Protein AF-A0A811Z6U3-F1 (afdb_monomer_lite)

Organism: Nyctereutes procyonoides (NCBI:txid34880)

InterPro domains:
  IP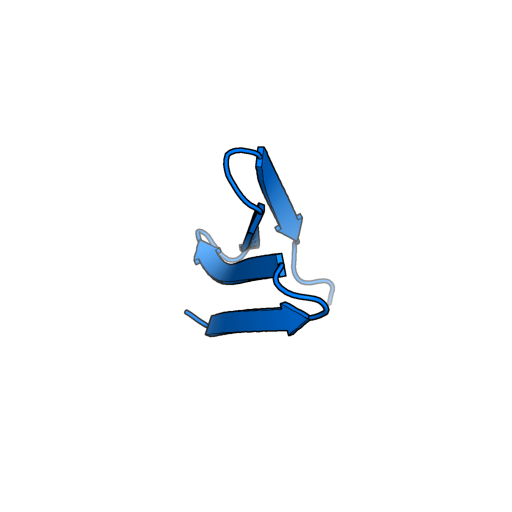R012674 Calycin [G3DSA:2.40.128.20] (1-43)
  IPR012674 Calycin [SSF50814] (2-42)

Structure (mmCIF, N/CA/C/O backbone):
data_AF-A0A811Z6U3-F1
#
_entry.id   AF-A0A811Z6U3-F1
#
loop_
_atom_site.group_PDB
_atom_site.id
_atom_site.type_symbol
_atom_site.label_atom_id
_atom_site.label_alt_id
_atom_site.label_comp_id
_atom_site.label_asym_id
_atom_site.label_entity_id
_atom_site.label_seq_id
_atom_site.pdbx_PDB_ins_code
_atom_site.Cartn_x
_atom_site.Cartn_y
_atom_site.Cartn_z
_atom_site.occupancy
_atom_site.B_iso_or_equiv
_atom_site.auth_seq_id
_atom_site.auth_comp_id
_atom_site.auth_asym_id
_atom_site.auth_atom_id
_atom_site.pdbx_PDB_model_num
ATOM 1 N N . MET A 1 1 ? 2.055 4.140 12.372 1.00 86.25 1 MET A N 1
ATOM 2 C CA . MET A 1 1 ? 2.194 4.164 10.901 1.00 86.25 1 MET A CA 1
ATOM 3 C C . MET A 1 1 ? 3.137 3.042 10.512 1.00 86.25 1 MET A C 1
ATOM 5 O O . MET A 1 1 ? 4.183 2.927 11.134 1.00 86.25 1 MET A O 1
ATOM 9 N N . LEU A 1 2 ? 2.743 2.193 9.566 1.00 97.69 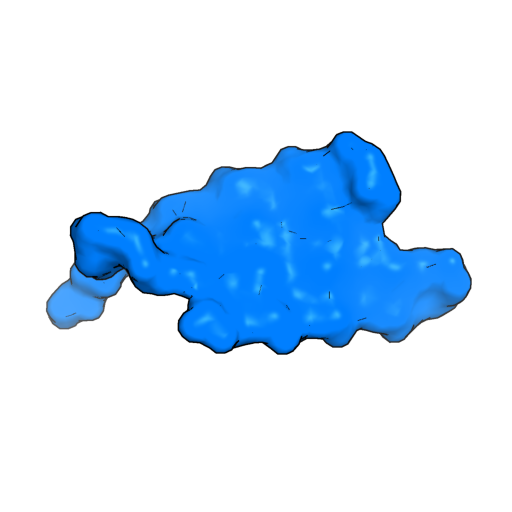2 LEU A N 1
ATOM 10 C CA . LEU A 1 2 ? 3.569 1.107 9.036 1.00 97.69 2 LEU A CA 1
ATOM 11 C C . LEU A 1 2 ? 3.873 1.401 7.570 1.00 97.69 2 LEU A C 1
ATOM 13 O O . LEU A 1 2 ? 2.953 1.691 6.807 1.00 97.69 2 LEU A O 1
ATOM 17 N N . VAL A 1 3 ? 5.139 1.285 7.186 1.00 98.19 3 VAL A N 1
ATOM 18 C CA . VAL A 1 3 ? 5.590 1.445 5.802 1.00 98.19 3 VAL A CA 1
ATOM 19 C C . VAL A 1 3 ? 6.181 0.123 5.343 1.00 98.19 3 VAL A C 1
ATOM 21 O O . VAL A 1 3 ? 7.000 -0.472 6.039 1.00 98.19 3 VAL A O 1
ATOM 2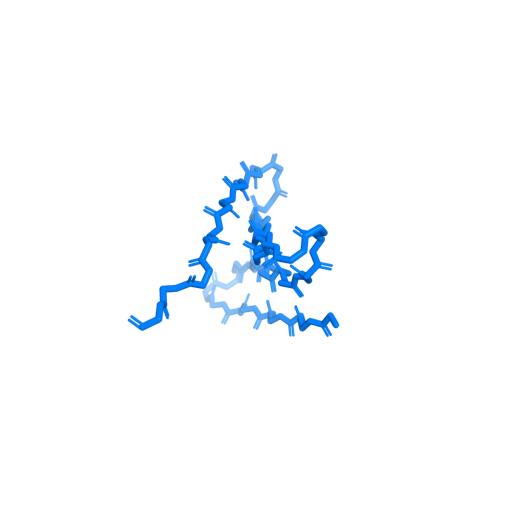4 N N . GLN A 1 4 ? 5.731 -0.347 4.188 1.00 98.50 4 GLN A N 1
ATOM 25 C CA . GLN A 1 4 ? 6.236 -1.543 3.537 1.00 98.50 4 GLN A CA 1
ATOM 26 C C . GLN A 1 4 ? 6.763 -1.159 2.159 1.00 98.50 4 GLN A C 1
ATOM 28 O O . GLN A 1 4 ? 5.990 -0.744 1.298 1.00 98.50 4 GLN A O 1
ATOM 33 N N . HIS A 1 5 ? 8.064 -1.337 1.964 1.00 98.31 5 HIS A N 1
ATOM 34 C CA . HIS A 1 5 ? 8.724 -1.183 0.673 1.00 98.31 5 HIS A CA 1
ATOM 35 C C . HIS A 1 5 ? 8.823 -2.541 -0.021 1.00 98.31 5 HIS A C 1
ATOM 37 O O . HIS A 1 5 ? 9.059 -3.560 0.634 1.00 98.31 5 HIS A O 1
ATOM 43 N N . GLN A 1 6 ? 8.590 -2.566 -1.326 1.00 98.50 6 GLN A N 1
ATOM 44 C CA . GLN A 1 6 ? 8.660 -3.763 -2.155 1.00 98.50 6 GLN A CA 1
ATOM 45 C C . GLN A 1 6 ? 9.545 -3.471 -3.362 1.00 98.50 6 GLN A C 1
ATOM 47 O O . GLN A 1 6 ? 9.308 -2.487 -4.054 1.00 98.50 6 GLN A O 1
ATOM 52 N N . GLU A 1 7 ? 10.501 -4.355 -3.644 1.00 98.12 7 GLU A N 1
ATOM 53 C CA . GLU A 1 7 ? 11.391 -4.268 -4.805 1.00 98.12 7 GLU A CA 1
ATOM 54 C C . GLU A 1 7 ? 11.426 -5.612 -5.533 1.00 98.12 7 GLU A C 1
ATOM 56 O O . GLU A 1 7 ? 11.586 -6.661 -4.903 1.00 98.12 7 GLU A O 1
ATOM 61 N N . TRP A 1 8 ? 11.244 -5.592 -6.853 1.00 98.19 8 TRP A N 1
ATOM 62 C CA . TRP A 1 8 ? 11.322 -6.783 -7.703 1.00 98.19 8 TRP A CA 1
ATOM 63 C C . TRP A 1 8 ? 11.561 -6.392 -9.162 1.00 98.19 8 TRP A C 1
ATOM 65 O O . TRP A 1 8 ? 10.982 -5.424 -9.640 1.00 98.19 8 TRP A O 1
ATOM 75 N N . ASP A 1 9 ? 12.395 -7.138 -9.891 1.00 97.38 9 ASP A N 1
ATOM 76 C CA . ASP A 1 9 ? 12.632 -6.957 -11.337 1.00 97.38 9 ASP A CA 1
ATOM 77 C C . ASP A 1 9 ? 12.884 -5.495 -11.777 1.00 97.38 9 ASP A C 1
ATOM 79 O O . ASP A 1 9 ? 12.390 -5.044 -12.812 1.00 97.38 9 ASP A O 1
ATOM 83 N N . GLY A 1 10 ? 13.617 -4.724 -10.964 1.00 97.69 10 GLY A N 1
ATOM 84 C CA . GLY A 1 10 ? 13.894 -3.302 -11.218 1.00 97.69 10 GLY A CA 1
ATOM 85 C C . GLY A 1 10 ? 12.695 -2.362 -11.028 1.00 97.69 10 GLY A C 1
ATOM 86 O O . GLY A 1 10 ? 12.756 -1.203 -11.428 1.00 97.69 10 GLY A O 1
ATOM 87 N N . LYS A 1 11 ? 11.602 -2.852 -10.441 1.00 97.62 11 LYS A N 1
ATOM 88 C CA . LYS A 1 11 ? 10.414 -2.092 -10.049 1.00 97.62 11 LYS A CA 1
ATOM 89 C C . LYS A 1 11 ? 10.373 -1.939 -8.537 1.00 97.62 11 LYS A C 1
ATOM 91 O O . LYS A 1 11 ? 10.864 -2.795 -7.802 1.00 97.62 11 LYS A O 1
ATOM 96 N N . GLU A 1 12 ? 9.699 -0.887 -8.094 1.00 98.12 12 GLU A N 1
ATOM 97 C CA . GLU A 1 12 ? 9.428 -0.638 -6.686 1.00 98.12 12 GLU A CA 1
ATOM 98 C C . GLU A 1 12 ? 7.970 -0.238 -6.450 1.00 98.12 12 GLU A C 1
ATOM 100 O O . GLU A 1 12 ? 7.291 0.288 -7.338 1.00 98.12 12 GLU A O 1
ATOM 105 N N . SER A 1 13 ? 7.483 -0.493 -5.239 1.00 98.44 13 SER A N 1
ATOM 106 C CA . SER A 1 13 ? 6.192 -0.008 -4.759 1.00 98.44 13 SER A CA 1
ATOM 107 C C . SER A 1 13 ? 6.249 0.214 -3.253 1.00 98.44 13 SER A C 1
ATOM 109 O O . SER A 1 13 ? 6.828 -0.581 -2.514 1.00 98.44 13 SER A O 1
ATOM 111 N N . THR A 1 14 ? 5.582 1.264 -2.781 1.00 98.56 14 THR A N 1
ATOM 112 C CA . THR A 1 14 ? 5.435 1.558 -1.351 1.00 98.56 14 THR A CA 1
ATOM 113 C C . THR A 1 14 ? 3.993 1.350 -0.914 1.00 98.56 14 THR A C 1
ATOM 115 O O . THR A 1 14 ? 3.068 1.837 -1.562 1.00 98.56 14 THR A O 1
ATOM 118 N N . ILE A 1 15 ? 3.795 0.656 0.207 1.00 98.62 15 ILE A N 1
ATOM 119 C CA . ILE A 1 15 ? 2.498 0.518 0.874 1.00 98.62 15 ILE A CA 1
ATOM 120 C C . ILE A 1 15 ? 2.586 1.131 2.270 1.00 98.62 15 ILE A C 1
ATOM 122 O O . ILE A 1 15 ? 3.275 0.616 3.153 1.00 98.62 15 ILE A O 1
ATOM 126 N N . THR A 1 16 ? 1.827 2.195 2.490 1.00 98.50 16 THR A N 1
ATOM 127 C CA . THR A 1 16 ? 1.716 2.895 3.769 1.00 98.50 16 THR A CA 1
ATOM 128 C C . THR A 1 16 ? 0.396 2.547 4.435 1.00 98.50 16 THR A C 1
ATOM 130 O O . THR A 1 16 ? -0.651 2.520 3.796 1.00 98.50 16 THR A O 1
ATOM 133 N N . ARG A 1 17 ? 0.433 2.274 5.739 1.00 98.56 17 ARG A N 1
ATOM 134 C CA . ARG A 1 17 ? -0.749 1.990 6.557 1.00 98.56 17 ARG A CA 1
ATOM 135 C C . ARG A 1 17 ? -0.764 2.907 7.770 1.00 98.56 17 ARG A C 1
ATOM 137 O O . ARG A 1 17 ? 0.195 2.943 8.552 1.00 98.56 17 ARG A O 1
ATOM 144 N N . LYS A 1 18 ? -1.863 3.626 7.953 1.00 97.62 18 LYS A N 1
ATOM 145 C CA . LYS A 1 18 ? -2.085 4.535 9.080 1.00 97.62 18 LYS A CA 1
ATOM 146 C C . LYS A 1 18 ? -3.489 4.340 9.643 1.00 97.62 18 LYS A C 1
ATOM 148 O O . LYS A 1 18 ? -4.399 3.945 8.923 1.00 97.62 18 LYS A O 1
ATOM 153 N N . LEU A 1 19 ? -3.630 4.567 10.945 1.00 97.62 19 LEU A N 1
ATOM 154 C CA . LEU A 1 19 ? -4.939 4.670 11.575 1.00 97.62 19 LEU A CA 1
ATOM 155 C C . LEU A 1 19 ? -5.350 6.139 11.538 1.00 97.62 19 LEU A C 1
ATOM 157 O O . LEU A 1 19 ? -4.623 6.977 12.066 1.00 97.62 19 LEU A O 1
ATOM 161 N N . GLU A 1 20 ? -6.487 6.426 10.918 1.00 96.25 20 GLU A N 1
ATOM 162 C CA . GLU A 1 20 ? -7.117 7.747 10.874 1.00 96.25 20 GLU A CA 1
ATOM 163 C C . GLU A 1 20 ? -8.587 7.566 11.245 1.00 96.25 20 GLU A C 1
ATOM 165 O O . GLU A 1 20 ? -9.261 6.696 10.696 1.00 96.25 20 GLU A O 1
ATOM 170 N N . ASP A 1 21 ? -9.059 8.322 12.239 1.00 94.94 21 ASP A N 1
ATOM 171 C CA . ASP A 1 21 ? -10.442 8.268 12.735 1.00 94.94 21 ASP A CA 1
ATOM 172 C C . ASP A 1 21 ? -10.944 6.846 13.061 1.00 94.94 21 ASP A C 1
ATOM 174 O O . ASP A 1 21 ? -12.087 6.478 12.794 1.00 94.94 21 ASP A O 1
ATOM 178 N N . GLY A 1 22 ? -10.063 6.003 13.612 1.00 94.88 22 GLY A N 1
ATOM 179 C CA . GLY A 1 22 ? -10.372 4.607 13.953 1.00 94.88 22 GLY A CA 1
ATOM 180 C C . GLY A 1 22 ? -10.440 3.647 12.757 1.00 94.88 22 GLY A C 1
ATOM 181 O O . GLY A 1 22 ? -10.613 2.444 12.957 1.00 94.88 22 GLY A O 1
ATOM 182 N N . LYS A 1 23 ? -10.249 4.139 11.530 1.00 97.25 23 LYS A N 1
ATOM 183 C CA . LYS A 1 23 ? -10.169 3.338 10.304 1.00 97.25 23 LYS A CA 1
ATOM 184 C C . LYS A 1 23 ? -8.718 3.105 9.910 1.00 97.25 23 LYS A C 1
ATOM 186 O O . LYS A 1 23 ? -7.845 3.938 10.148 1.00 97.25 23 LYS A O 1
ATOM 191 N N . LEU A 1 24 ? -8.449 1.969 9.278 1.00 98.00 24 LEU A N 1
ATOM 192 C CA . LEU A 1 24 ? -7.151 1.696 8.675 1.00 98.00 24 LEU A CA 1
ATOM 193 C C . LEU A 1 24 ? -7.149 2.238 7.244 1.00 98.00 24 LEU A C 1
ATOM 195 O O . LEU A 1 24 ? -7.787 1.670 6.356 1.00 98.00 24 LEU A O 1
ATOM 199 N N . VAL A 1 25 ? -6.410 3.321 7.028 1.00 98.31 25 VAL A N 1
ATOM 200 C CA . VAL A 1 25 ? -6.165 3.896 5.706 1.00 98.31 25 VAL A CA 1
ATOM 201 C C . VAL A 1 25 ? -4.882 3.293 5.148 1.00 98.31 25 VAL A C 1
ATOM 203 O O . VAL A 1 25 ? -3.822 3.330 5.783 1.00 98.31 25 VAL A O 1
ATOM 206 N N . VAL A 1 26 ? -4.997 2.696 3.967 1.00 98.56 26 VAL A N 1
ATOM 207 C CA . VAL A 1 26 ? -3.899 2.065 3.238 1.00 98.56 26 VAL A CA 1
ATOM 208 C C . VAL A 1 26 ? -3.692 2.805 1.929 1.00 98.56 26 VAL A C 1
ATOM 210 O O . VAL A 1 26 ? -4.619 2.921 1.128 1.00 98.56 26 VAL A O 1
ATOM 213 N N . GLU A 1 27 ? -2.471 3.267 1.710 1.00 98.50 27 GLU A N 1
ATOM 214 C CA . GLU A 1 27 ? -2.048 3.948 0.491 1.00 98.50 27 GLU A CA 1
ATOM 215 C C . GLU A 1 27 ? -0.968 3.114 -0.194 1.00 98.50 27 GLU A C 1
ATOM 217 O O . GLU A 1 27 ? 0.034 2.766 0.429 1.00 98.50 27 GLU A O 1
ATOM 222 N N . CYS A 1 28 ? -1.174 2.785 -1.467 1.00 98.44 28 CYS A N 1
ATOM 223 C CA . CYS A 1 28 ? -0.187 2.112 -2.304 1.00 98.44 28 CYS A CA 1
ATOM 224 C C . CYS A 1 28 ? 0.272 3.065 -3.408 1.00 98.44 28 CYS A C 1
ATOM 226 O O . CYS A 1 28 ? -0.567 3.667 -4.083 1.00 98.44 28 CYS A O 1
ATOM 228 N N . VAL A 1 29 ? 1.582 3.165 -3.615 1.00 98.25 29 VAL A N 1
ATOM 229 C CA . VAL A 1 29 ? 2.193 4.005 -4.650 1.00 98.25 29 VAL A CA 1
ATOM 230 C C . VAL A 1 29 ? 3.158 3.162 -5.472 1.00 98.25 29 VAL A C 1
ATOM 232 O O . VAL A 1 29 ? 4.088 2.578 -4.920 1.00 98.25 29 VAL A O 1
ATOM 235 N N . MET A 1 30 ? 2.943 3.123 -6.787 1.00 98.12 30 MET A N 1
ATOM 236 C CA . MET A 1 30 ? 3.849 2.498 -7.752 1.00 98.12 30 MET A CA 1
ATOM 237 C C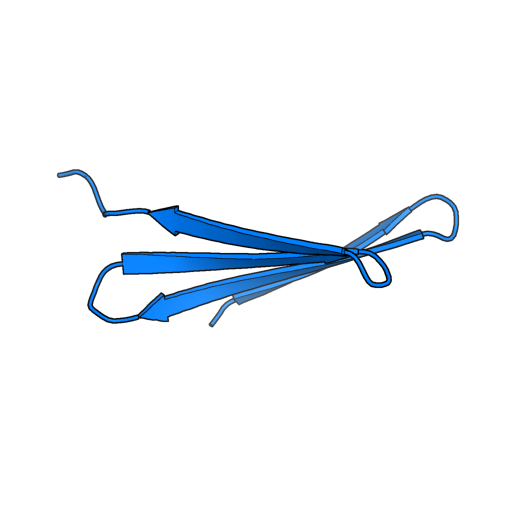 . MET A 1 30 ? 4.073 3.468 -8.913 1.00 98.12 30 MET A C 1
ATOM 239 O O . MET A 1 30 ? 3.139 3.782 -9.659 1.00 98.12 30 MET A O 1
ATOM 243 N N . ASN A 1 31 ? 5.308 3.951 -9.072 1.00 95.00 31 ASN A N 1
ATOM 244 C CA . ASN A 1 31 ? 5.629 5.081 -9.950 1.00 95.00 31 ASN A CA 1
ATOM 245 C C . ASN A 1 31 ? 4.708 6.285 -9.644 1.00 95.00 31 ASN A C 1
ATOM 247 O O . ASN A 1 31 ? 4.694 6.780 -8.523 1.00 95.00 31 ASN A O 1
ATOM 251 N N . ASN A 1 32 ? 3.891 6.716 -10.611 1.00 93.56 32 ASN A N 1
ATOM 252 C CA . ASN A 1 32 ? 2.958 7.842 -10.467 1.00 93.56 32 ASN A CA 1
ATOM 253 C C . ASN A 1 32 ? 1.504 7.403 -10.206 1.00 93.56 32 ASN A C 1
ATOM 255 O O . ASN A 1 32 ? 0.601 8.239 -10.227 1.00 93.56 32 ASN A O 1
ATOM 259 N N . VAL A 1 33 ? 1.251 6.102 -10.021 1.00 98.06 33 VAL A N 1
ATOM 260 C CA . VAL A 1 33 ? -0.095 5.567 -9.782 1.00 98.06 33 VAL A CA 1
ATOM 261 C C . VAL A 1 33 ? -0.310 5.386 -8.287 1.00 98.06 33 VAL A C 1
ATOM 263 O O . VAL A 1 33 ? 0.481 4.726 -7.610 1.00 98.06 33 VAL A O 1
ATOM 266 N N . THR A 1 34 ? -1.407 5.948 -7.787 1.00 98.00 34 THR A N 1
ATOM 267 C CA . THR A 1 34 ? -1.803 5.894 -6.380 1.00 98.00 34 THR A CA 1
ATOM 268 C C . THR A 1 34 ? -3.099 5.103 -6.208 1.00 98.00 34 THR A C 1
ATOM 270 O O . THR A 1 34 ? -4.010 5.159 -7.035 1.00 98.00 34 THR A O 1
ATOM 273 N N . CYS A 1 35 ? -3.188 4.343 -5.119 1.00 98.44 35 CYS A N 1
ATOM 274 C CA . CYS A 1 35 ? -4.397 3.640 -4.705 1.00 98.44 35 CYS A CA 1
ATOM 275 C C . CYS A 1 35 ? -4.639 3.880 -3.216 1.00 98.44 35 CYS A C 1
ATOM 277 O O . CYS A 1 35 ? -3.724 3.720 -2.410 1.00 98.44 35 CYS A O 1
ATOM 279 N N . THR A 1 36 ? -5.880 4.203 -2.853 1.00 98.25 36 THR A N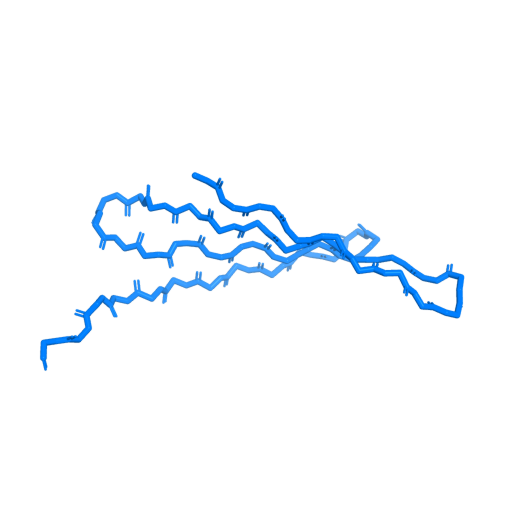 1
ATOM 280 C CA . THR A 1 36 ? -6.302 4.390 -1.462 1.00 98.25 36 THR A CA 1
ATOM 281 C C . THR A 1 36 ? -7.390 3.383 -1.116 1.00 98.25 36 THR A C 1
ATOM 283 O O . THR A 1 36 ? -8.359 3.215 -1.858 1.00 98.25 36 THR A O 1
ATOM 286 N N . ARG A 1 37 ? -7.241 2.704 0.024 1.00 98.50 37 ARG A N 1
ATOM 287 C CA . ARG A 1 37 ? -8.229 1.771 0.580 1.00 98.50 37 ARG A CA 1
ATOM 288 C C . ARG A 1 37 ? -8.483 2.105 2.042 1.00 98.50 37 ARG A C 1
ATOM 290 O O . ARG A 1 37 ? -7.543 2.362 2.787 1.00 98.50 37 ARG A O 1
ATOM 297 N N . ILE A 1 38 ? -9.746 2.065 2.448 1.00 98.06 38 ILE A N 1
ATOM 298 C CA . ILE A 1 38 ? -10.176 2.348 3.818 1.00 98.06 38 ILE A CA 1
ATOM 299 C C . ILE A 1 38 ? -10.822 1.081 4.370 1.00 98.06 38 ILE A C 1
ATOM 301 O O . ILE A 1 38 ? -11.715 0.520 3.736 1.00 98.06 38 ILE A O 1
ATOM 305 N N . TYR A 1 39 ? -10.358 0.633 5.532 1.00 97.81 39 TYR A N 1
ATOM 306 C CA . TYR A 1 39 ? -10.903 -0.524 6.232 1.00 97.81 39 TYR A CA 1
ATOM 307 C C . TYR A 1 39 ? -11.428 -0.119 7.601 1.00 97.81 39 TYR A C 1
ATOM 309 O O . TYR A 1 39 ? -10.797 0.657 8.320 1.00 97.81 39 TYR A O 1
ATOM 317 N N . GLU A 1 40 ? -12.553 -0.707 7.975 1.00 97.38 40 GLU A N 1
ATOM 318 C CA . GLU A 1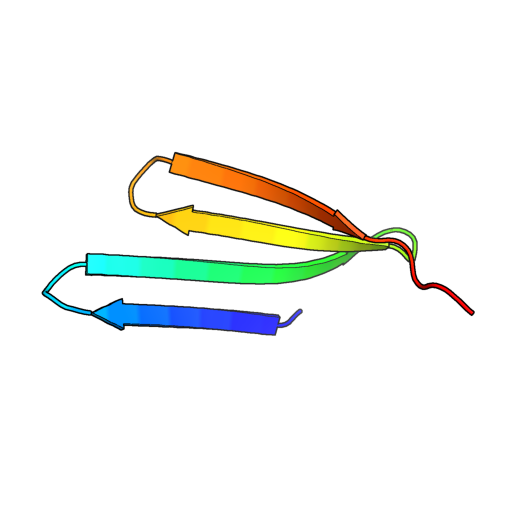 40 ? -13.100 -0.629 9.322 1.00 97.38 40 GLU A CA 1
ATOM 319 C C . GLU A 1 40 ? -12.752 -1.915 10.069 1.00 97.38 40 GLU A C 1
ATOM 321 O O . GLU A 1 40 ? -12.701 -3.000 9.481 1.00 97.38 40 GLU A O 1
ATOM 326 N N . LYS A 1 41 ? -12.460 -1.791 11.364 1.00 95.19 41 LYS A N 1
ATOM 327 C CA . LYS A 1 41 ? -12.244 -2.960 12.207 1.00 95.19 41 LYS A CA 1
ATOM 328 C C . LYS A 1 41 ? -13.592 -3.654 12.407 1.00 95.19 41 LYS A C 1
ATOM 330 O O . LYS A 1 41 ? -14.527 -3.028 12.891 1.00 95.19 41 LYS A O 1
ATOM 335 N N . VAL A 1 42 ? -13.666 -4.929 12.047 1.00 95.50 42 VAL A N 1
ATOM 336 C CA . VAL A 1 42 ? -14.813 -5.787 12.361 1.00 95.50 42 VAL A CA 1
ATOM 337 C C . VAL A 1 42 ? -14.587 -6.395 13.747 1.00 95.50 42 VAL A C 1
ATOM 339 O O . VAL A 1 42 ? -13.451 -6.761 14.069 1.00 95.50 42 VAL A O 1
ATOM 342 N N . GLU A 1 43 ? -15.638 -6.433 14.566 1.00 85.19 43 GLU A N 1
ATOM 343 C CA . GLU A 1 43 ? -15.658 -7.106 15.875 1.00 85.19 43 GLU A CA 1
ATOM 344 C C . GLU A 1 43 ? -15.856 -8.619 15.751 1.00 85.19 43 GLU A C 1
ATOM 346 O O . GLU A 1 43 ? -16.606 -9.054 14.846 1.00 85.19 43 GLU A O 1
#

Sequence (43 aa):
MLVQHQEWDGKESTITRKLEDGKLVVECVMNNVTCTRIYEKVE

pLDDT: mean 97.04, std 2.79, range [85.19, 98.62]

Foldseek 3Di:
DDWDWDDDPNWIKIWDWDQDPQWIWIWIDTPHDIDIDIGHDDD

Radius of gyration: 12.05 Å; chains: 1; bounding box: 30×15×27 Å

Secondary structure (DSSP, 8-state):
-EEEEEEETTEEEEEEEEEETTEEEEEEEETTEEEEEEEPPP-